Protein AF-A0AAD2DGX7-F1 (afdb_monomer)

InterPro domains:
  IPR007159 SpoVT-AbrB domain [PS51740] (5-56)
  IPR037914 SpoVT-AbrB domain superfamily [SSF89447] (1-59)
  IPR052731 Bacillus subtilis Transition State Regulators [PTHR36432] (1-61)

Solvent-accessible surface area (backbone atoms only — not comparable to full-atom values): 6257 Å² total; per-residue (Å²): 136,90,83,74,81,79,91,75,75,67,46,100,86,70,54,71,84,80,54,68,72,58,31,59,75,68,67,52,48,72,64,53,101,88,44,82,41,58,56,66,41,79,45,79,55,91,94,42,82,46,78,42,81,58,65,81,32,13,72,84,78,62,46,78,54,98,60,59,45,76,55,95,91,38,40,36,26,63,67,61,52,52,51,51,52,52,50,52,55,51,55,64,59,70,77,106

Structure (mmCIF, N/CA/C/O backbone):
data_AF-A0AAD2DGX7-F1
#
_entry.id   AF-A0AAD2DGX7-F1
#
loop_
_atom_site.group_PDB
_atom_site.id
_atom_site.type_symbol
_atom_site.label_atom_id
_atom_site.label_alt_id
_atom_site.label_comp_id
_atom_site.label_asym_id
_atom_site.label_entity_id
_atom_site.label_seq_id
_atom_site.pdbx_PDB_ins_code
_atom_site.Cartn_x
_atom_site.Cartn_y
_atom_site.Cartn_z
_atom_site.occupancy
_atom_site.B_iso_or_equiv
_atom_site.auth_seq_id
_atom_site.auth_comp_id
_atom_site.auth_asym_id
_atom_site.auth_atom_id
_atom_site.pdbx_PDB_model_num
ATOM 1 N N . MET A 1 1 ? -9.901 7.372 -21.858 1.00 37.69 1 MET A N 1
ATOM 2 C CA . MET A 1 1 ? -9.110 6.236 -21.335 1.00 37.69 1 MET A CA 1
ATOM 3 C C . MET A 1 1 ? -7.759 6.256 -22.023 1.00 37.69 1 MET A C 1
ATOM 5 O O . MET A 1 1 ? -7.728 6.107 -23.233 1.00 37.69 1 MET A O 1
ATOM 9 N N . ILE A 1 2 ? -6.665 6.492 -21.298 1.00 39.94 2 ILE A N 1
ATOM 10 C CA . ILE A 1 2 ? -5.318 6.246 -21.832 1.00 39.94 2 ILE A CA 1
ATOM 11 C C . ILE A 1 2 ? -4.887 4.904 -21.242 1.00 39.94 2 ILE A C 1
ATOM 13 O O . ILE A 1 2 ? -4.344 4.849 -20.146 1.00 39.94 2 ILE A O 1
ATOM 17 N N . SER A 1 3 ? -5.222 3.817 -21.935 1.00 51.88 3 SER A N 1
ATOM 18 C CA . SER A 1 3 ? -4.775 2.453 -21.621 1.00 51.88 3 SER A CA 1
ATOM 19 C C . SER A 1 3 ? -3.536 2.094 -22.446 1.00 51.88 3 SER A C 1
ATOM 21 O O . SER A 1 3 ? -3.443 1.007 -23.009 1.00 51.88 3 SER A O 1
ATOM 23 N N . ALA A 1 4 ? -2.602 3.033 -22.593 1.00 54.28 4 ALA A N 1
ATOM 24 C CA . ALA A 1 4 ? -1.323 2.738 -23.216 1.00 54.28 4 ALA A CA 1
ATOM 25 C C . ALA A 1 4 ? -0.404 2.173 -22.130 1.00 54.28 4 ALA A C 1
ATOM 27 O O . ALA A 1 4 ? 0.129 2.920 -21.307 1.00 54.28 4 ALA A O 1
ATOM 28 N N . GLY A 1 5 ? -0.273 0.846 -22.089 1.00 68.94 5 GLY A N 1
ATOM 29 C CA . GLY A 1 5 ? 0.765 0.194 -21.298 1.00 68.94 5 GLY A CA 1
ATOM 30 C C . GLY A 1 5 ? 2.136 0.732 -21.709 1.00 68.94 5 GLY A C 1
ATOM 31 O O . GLY A 1 5 ? 2.403 0.942 -22.892 1.00 68.94 5 GLY A O 1
ATOM 32 N N . ILE A 1 6 ? 2.996 1.005 -20.732 1.00 80.50 6 ILE A N 1
ATOM 33 C CA . ILE A 1 6 ? 4.356 1.490 -20.979 1.00 80.50 6 ILE A CA 1
ATOM 34 C C . ILE A 1 6 ? 5.299 0.301 -20.836 1.00 80.50 6 ILE A C 1
ATOM 36 O O . ILE A 1 6 ? 5.348 -0.325 -19.780 1.00 80.50 6 ILE A O 1
ATOM 40 N N . LEU A 1 7 ? 6.073 0.016 -21.882 1.00 83.81 7 LEU A N 1
ATOM 41 C CA . LEU A 1 7 ? 7.125 -0.993 -21.819 1.00 83.81 7 LEU A CA 1
ATOM 42 C C . LEU A 1 7 ? 8.318 -0.445 -21.029 1.00 83.81 7 LEU A C 1
ATOM 44 O O . LEU A 1 7 ? 8.796 0.666 -21.277 1.00 83.81 7 LEU A O 1
ATOM 48 N N . ARG A 1 8 ? 8.798 -1.226 -20.061 1.00 86.38 8 ARG A N 1
ATOM 49 C CA . ARG A 1 8 ? 9.997 -0.931 -19.277 1.00 86.38 8 ARG A CA 1
ATOM 50 C C . ARG A 1 8 ? 10.812 -2.199 -19.109 1.00 86.38 8 ARG A C 1
ATOM 52 O O . ARG A 1 8 ? 10.264 -3.254 -18.811 1.00 86.38 8 ARG A O 1
ATOM 59 N N . ASN A 1 9 ? 12.121 -2.062 -19.274 1.00 88.19 9 ASN A N 1
ATOM 60 C CA . ASN A 1 9 ? 13.047 -3.140 -18.970 1.00 88.19 9 ASN A CA 1
ATOM 61 C C . ASN A 1 9 ? 13.164 -3.298 -17.454 1.00 88.19 9 ASN A C 1
ATOM 63 O O . ASN A 1 9 ? 13.132 -2.308 -16.717 1.00 88.19 9 ASN A O 1
ATOM 67 N N . LEU A 1 10 ? 13.332 -4.542 -17.017 1.00 88.12 10 LEU A N 1
ATOM 68 C CA . LEU A 1 10 ? 13.792 -4.839 -15.670 1.00 88.12 10 LEU A CA 1
ATOM 69 C C . LEU A 1 10 ? 15.244 -4.399 -15.530 1.00 88.12 10 LEU A C 1
ATOM 71 O O . LEU A 1 10 ? 16.036 -4.496 -16.471 1.00 88.12 10 LEU A O 1
ATOM 75 N N . ASP A 1 11 ? 15.586 -3.907 -14.348 1.00 88.44 11 ASP A N 1
ATOM 76 C CA . ASP A 1 11 ? 16.982 -3.691 -14.018 1.00 88.44 11 ASP A CA 1
ATOM 77 C C . ASP A 1 11 ? 17.687 -5.032 -13.698 1.00 88.44 11 ASP A C 1
ATOM 79 O O . ASP A 1 11 ? 17.024 -6.061 -13.535 1.00 88.44 11 ASP A O 1
ATOM 83 N N . PRO A 1 12 ? 19.027 -5.050 -13.576 1.00 92.44 12 PRO A N 1
ATOM 84 C CA . PRO 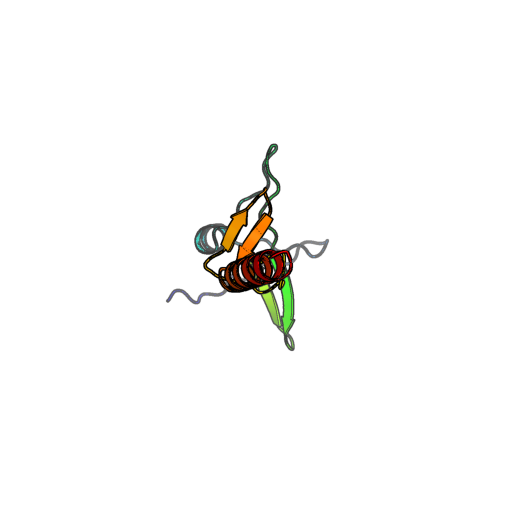A 1 12 ? 19.784 -6.276 -13.303 1.00 92.44 12 PRO A CA 1
ATOM 85 C C . PRO A 1 12 ? 19.448 -6.991 -11.983 1.00 92.44 12 PRO A C 1
ATOM 87 O O . PRO A 1 12 ? 19.887 -8.117 -11.779 1.00 92.44 12 PRO A O 1
ATOM 90 N N . VAL A 1 13 ? 18.713 -6.344 -11.075 1.00 92.75 13 VAL A N 1
ATOM 91 C CA . VAL A 1 13 ? 18.360 -6.859 -9.741 1.00 92.75 13 VAL A CA 1
ATOM 92 C C . VAL A 1 13 ? 16.852 -7.161 -9.649 1.00 92.75 13 VAL A C 1
ATOM 94 O O . VAL A 1 13 ? 16.365 -7.588 -8.607 1.00 92.75 13 VAL A O 1
ATOM 97 N N . GLY A 1 14 ? 16.094 -6.971 -10.736 1.00 87.62 14 GLY A N 1
ATOM 98 C CA . GLY A 1 14 ? 14.657 -7.246 -10.802 1.00 87.62 14 GLY A CA 1
ATOM 99 C C . GLY A 1 14 ? 13.750 -6.099 -10.343 1.00 87.62 14 GLY A C 1
ATOM 100 O O . GLY A 1 14 ? 12.567 -6.317 -10.091 1.00 87.62 14 GLY A O 1
ATOM 101 N N . ARG A 1 15 ? 14.257 -4.867 -10.236 1.00 90.31 15 ARG A N 1
ATOM 102 C CA . ARG A 1 15 ? 13.436 -3.676 -9.965 1.00 90.31 15 ARG A CA 1
ATOM 103 C C . ARG A 1 15 ? 12.784 -3.171 -11.253 1.00 90.31 15 ARG A C 1
ATOM 105 O O . ARG A 1 15 ? 13.398 -3.153 -12.320 1.00 90.31 15 ARG A O 1
ATOM 112 N N . ILE A 1 16 ? 11.554 -2.676 -11.125 1.00 90.44 16 ILE A N 1
ATOM 113 C CA . ILE A 1 16 ? 10.813 -1.976 -12.180 1.00 90.44 16 ILE A CA 1
ATOM 114 C C . ILE A 1 16 ? 10.452 -0.563 -11.716 1.00 90.44 16 ILE A C 1
ATOM 116 O O . ILE A 1 16 ? 10.142 -0.332 -10.548 1.00 90.44 16 ILE A O 1
ATOM 120 N N . VAL A 1 17 ? 10.497 0.404 -12.632 1.00 89.06 17 VAL A N 1
ATOM 121 C CA . VAL A 1 17 ? 10.163 1.802 -12.332 1.00 89.06 17 VAL A CA 1
ATOM 122 C C . VAL A 1 17 ? 8.694 2.065 -12.641 1.00 89.06 17 VAL A C 1
ATOM 124 O O . VAL A 1 17 ? 8.281 1.951 -13.795 1.00 89.06 17 VAL A O 1
ATOM 127 N N . ILE A 1 18 ? 7.927 2.503 -11.637 1.00 90.06 18 ILE A N 1
ATOM 128 C CA . ILE A 1 18 ? 6.559 3.003 -11.831 1.00 90.06 18 ILE A CA 1
ATOM 129 C C . ILE A 1 18 ? 6.627 4.455 -12.350 1.00 90.06 18 ILE A C 1
ATOM 131 O O . ILE A 1 18 ? 7.153 5.338 -11.656 1.00 90.06 18 ILE A O 1
ATOM 135 N N . PRO A 1 19 ? 6.101 4.742 -13.556 1.00 89.50 19 PRO A N 1
ATOM 136 C CA . PRO A 1 19 ? 6.101 6.084 -14.132 1.00 89.50 19 PRO A CA 1
ATOM 137 C C . PRO A 1 19 ? 5.437 7.138 -13.232 1.00 89.50 19 PRO A C 1
ATOM 139 O O . PRO A 1 19 ? 4.483 6.852 -12.507 1.00 89.50 19 PRO A O 1
ATOM 142 N N . LYS A 1 20 ? 5.930 8.385 -13.295 1.00 88.88 20 LYS A N 1
ATOM 143 C CA . LYS A 1 20 ? 5.492 9.497 -12.426 1.00 88.88 20 LYS A CA 1
ATOM 144 C C . LYS A 1 20 ? 3.976 9.732 -12.471 1.00 88.88 20 LYS A C 1
ATOM 146 O O . LYS A 1 20 ? 3.350 9.825 -11.424 1.00 88.88 20 LYS A O 1
ATOM 151 N N . ASN A 1 21 ? 3.385 9.740 -13.663 1.00 88.12 21 ASN A N 1
ATOM 152 C CA . ASN A 1 21 ? 1.944 9.925 -13.857 1.00 88.12 21 ASN A CA 1
ATOM 153 C C . ASN A 1 21 ? 1.104 8.844 -13.151 1.00 88.12 21 ASN A C 1
ATOM 155 O O . ASN A 1 21 ? 0.054 9.145 -12.592 1.00 88.12 21 ASN A O 1
ATOM 159 N N . MET A 1 22 ? 1.570 7.591 -13.142 1.00 89.12 22 MET A N 1
ATOM 160 C CA . MET A 1 22 ? 0.884 6.495 -12.450 1.00 89.12 22 MET A CA 1
ATOM 161 C C . MET A 1 22 ? 1.041 6.608 -10.931 1.00 89.12 22 MET A C 1
ATOM 163 O O . MET A 1 22 ? 0.078 6.377 -10.200 1.00 89.12 22 MET A O 1
ATOM 167 N N . ARG A 1 23 ? 2.226 7.016 -10.451 1.00 89.81 23 ARG A N 1
ATOM 168 C CA . ARG A 1 23 ? 2.457 7.292 -9.023 1.00 89.81 23 ARG A CA 1
ATOM 169 C C . ARG A 1 23 ? 1.532 8.392 -8.506 1.00 89.81 23 ARG A C 1
ATOM 171 O O . ARG A 1 23 ? 0.917 8.213 -7.458 1.00 89.81 23 ARG A O 1
ATOM 178 N N . GLU A 1 24 ? 1.374 9.481 -9.255 1.00 88.25 24 GLU A N 1
ATOM 179 C CA . GLU A 1 24 ? 0.466 10.583 -8.910 1.00 88.25 24 GLU A CA 1
ATOM 180 C C . GLU A 1 24 ? -1.001 10.134 -8.899 1.00 88.25 24 GLU A C 1
ATOM 182 O O . GLU A 1 24 ? -1.710 10.387 -7.923 1.00 88.25 24 GLU A O 1
ATOM 187 N N . ALA A 1 25 ? -1.437 9.393 -9.924 1.00 87.31 25 ALA A N 1
ATOM 188 C CA . ALA A 1 25 ? -2.802 8.871 -10.010 1.00 87.31 25 ALA A CA 1
ATOM 189 C C . ALA A 1 25 ? -3.160 7.944 -8.831 1.00 87.31 25 ALA A C 1
ATOM 191 O O . ALA A 1 25 ? -4.255 8.033 -8.277 1.00 87.31 25 ALA A O 1
ATOM 192 N N . LEU A 1 26 ? -2.220 7.095 -8.402 1.00 86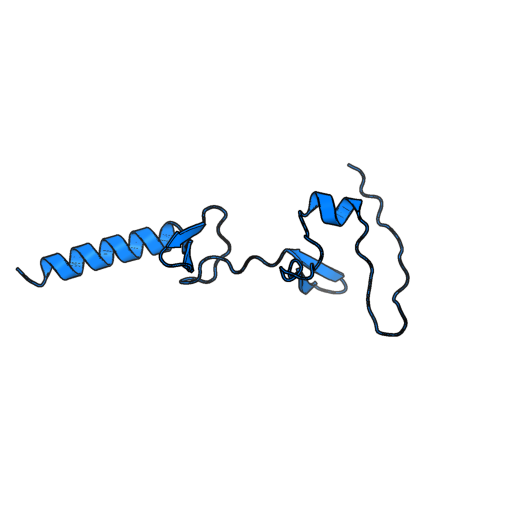.81 26 LEU A N 1
ATOM 193 C CA . LEU A 1 26 ? -2.385 6.181 -7.264 1.00 86.81 26 LEU A CA 1
ATOM 194 C C . LEU A 1 26 ? -2.036 6.820 -5.908 1.00 86.81 26 LEU A C 1
ATOM 196 O O . LEU A 1 26 ? -2.154 6.172 -4.864 1.00 86.81 26 LEU A O 1
ATOM 200 N N . LYS A 1 27 ? -1.615 8.093 -5.895 1.00 88.25 27 LYS A N 1
ATOM 201 C CA . LYS A 1 27 ? -1.139 8.805 -4.698 1.00 88.25 27 LYS A CA 1
ATOM 202 C C . LYS A 1 27 ? -0.064 8.001 -3.953 1.00 88.25 27 LYS A C 1
ATOM 204 O O . LYS A 1 27 ? -0.151 7.830 -2.730 1.00 88.25 27 LYS A O 1
ATOM 209 N N . LEU A 1 28 ? 0.892 7.447 -4.697 1.00 89.44 28 LEU A N 1
ATOM 210 C CA . LEU A 1 28 ? 2.083 6.802 -4.155 1.00 89.44 28 LEU A CA 1
ATOM 211 C C . LEU A 1 28 ? 3.103 7.892 -3.829 1.00 89.44 28 LEU A C 1
ATOM 213 O O . LEU A 1 28 ? 3.553 8.618 -4.712 1.00 89.44 28 LEU A O 1
ATOM 217 N N . LYS A 1 29 ? 3.422 8.025 -2.545 1.00 87.25 29 LYS A N 1
ATOM 218 C CA . LYS A 1 29 ? 4.451 8.934 -2.045 1.00 87.25 29 LYS A CA 1
ATOM 219 C C . LYS A 1 29 ? 5.821 8.277 -2.153 1.00 87.25 29 LYS A C 1
ATOM 221 O O . LYS A 1 29 ? 5.971 7.109 -1.787 1.00 87.25 29 LYS A O 1
ATOM 226 N N . ASP A 1 30 ? 6.799 9.048 -2.607 1.00 86.38 30 ASP A N 1
ATOM 227 C CA . ASP A 1 30 ? 8.200 8.645 -2.570 1.00 86.38 30 ASP A CA 1
ATOM 228 C C . ASP A 1 30 ? 8.701 8.603 -1.121 1.00 86.38 30 ASP A C 1
ATOM 230 O O . ASP A 1 30 ? 8.163 9.282 -0.243 1.00 86.38 30 ASP A O 1
ATOM 234 N N . GLN A 1 31 ? 9.730 7.794 -0.872 1.00 86.00 31 GLN A N 1
ATOM 235 C CA . GLN A 1 31 ? 10.429 7.804 0.408 1.00 86.00 31 GLN A CA 1
ATOM 236 C C . GLN A 1 31 ? 11.140 9.146 0.590 1.00 86.00 31 GLN A C 1
ATOM 238 O O . GLN A 1 31 ? 11.846 9.608 -0.307 1.00 86.00 31 GLN A O 1
ATOM 243 N N . THR A 1 32 ? 10.978 9.752 1.761 1.00 85.81 32 THR A N 1
ATOM 244 C CA . THR A 1 32 ? 11.697 10.965 2.156 1.00 85.81 32 THR A CA 1
ATOM 245 C C . THR A 1 32 ? 12.624 10.654 3.332 1.00 85.81 32 THR A C 1
ATOM 247 O O . THR A 1 32 ? 12.576 9.569 3.911 1.00 85.81 32 THR A O 1
ATOM 250 N N . SER A 1 33 ? 13.482 11.604 3.711 1.00 81.75 33 SER A N 1
ATOM 251 C CA . SER A 1 33 ? 14.353 11.449 4.887 1.00 81.75 33 SER A CA 1
ATOM 252 C C . SER A 1 33 ? 13.574 11.342 6.203 1.00 81.75 33 SER A C 1
ATOM 254 O O . SER A 1 33 ? 14.126 10.894 7.202 1.00 81.75 33 SER A O 1
ATOM 256 N N . THR A 1 34 ? 12.314 11.784 6.214 1.00 75.00 34 THR A N 1
ATOM 257 C CA . THR A 1 34 ? 11.470 11.876 7.412 1.00 75.00 34 THR A CA 1
ATOM 258 C C . THR A 1 34 ? 10.315 10.880 7.409 1.00 75.00 34 THR A C 1
ATOM 260 O O . THR A 1 34 ? 9.803 10.555 8.475 1.00 75.00 34 THR A O 1
ATOM 263 N N . GLU A 1 35 ? 9.892 10.391 6.240 1.00 75.31 35 GLU A N 1
ATOM 264 C CA . GLU A 1 35 ? 8.747 9.492 6.092 1.00 75.31 35 GLU A CA 1
ATOM 265 C C . GLU A 1 35 ? 9.072 8.320 5.151 1.00 75.31 35 GLU A C 1
ATOM 267 O O . GLU A 1 35 ? 9.656 8.521 4.079 1.00 75.31 35 GLU A O 1
ATOM 272 N N . PRO A 1 36 ? 8.662 7.086 5.498 1.00 81.38 36 PRO A N 1
ATOM 273 C CA . PRO A 1 36 ? 8.774 5.962 4.583 1.00 81.38 36 PRO A CA 1
ATOM 274 C C . PRO A 1 36 ? 7.904 6.187 3.338 1.0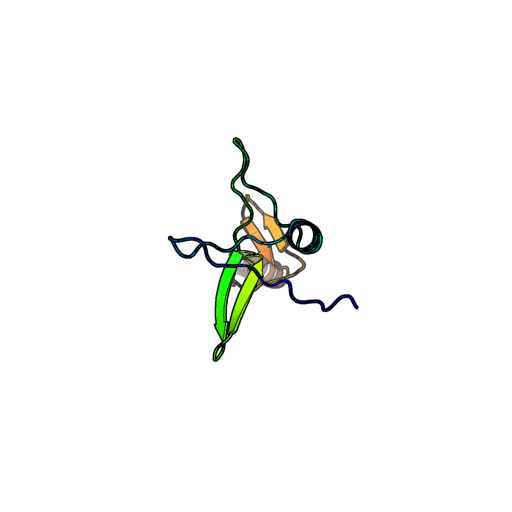0 81.38 36 PRO A C 1
ATOM 276 O O . PRO A 1 36 ? 6.844 6.814 3.391 1.00 81.38 36 PRO A O 1
ATOM 279 N N . GLY A 1 37 ? 8.351 5.642 2.205 1.00 84.31 37 GLY A N 1
ATOM 280 C CA . GLY A 1 37 ? 7.580 5.666 0.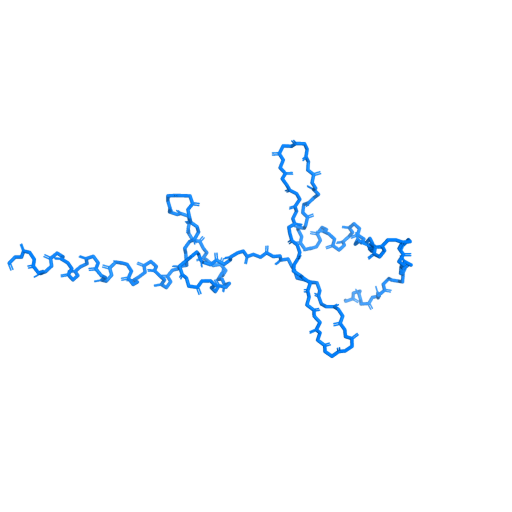965 1.00 84.31 37 GLY A CA 1
ATOM 281 C C . GLY A 1 37 ? 6.286 4.859 1.076 1.00 84.31 37 GLY A C 1
ATOM 282 O O . GLY A 1 37 ? 6.084 4.069 2.000 1.00 84.31 37 GLY A O 1
ATOM 283 N N . SER A 1 38 ? 5.389 5.040 0.110 1.00 85.69 38 SER A N 1
ATOM 284 C CA . SER A 1 38 ? 4.176 4.224 0.037 1.00 85.69 38 SER A CA 1
ATOM 285 C C . SER A 1 38 ? 4.514 2.755 -0.189 1.00 85.69 38 SER A C 1
ATOM 287 O O . SER A 1 38 ? 5.260 2.414 -1.103 1.00 85.69 38 SER A O 1
ATOM 289 N N . ILE A 1 39 ? 3.917 1.891 0.627 1.00 87.38 39 ILE A N 1
ATOM 290 C CA . ILE A 1 39 ? 4.032 0.444 0.481 1.00 87.38 39 ILE A CA 1
ATOM 291 C C . ILE A 1 39 ? 3.090 -0.003 -0.643 1.00 87.38 39 ILE A C 1
ATOM 293 O O . ILE A 1 39 ? 1.964 0.488 -0.771 1.00 87.38 39 ILE A O 1
ATOM 297 N N . VAL A 1 40 ? 3.567 -0.927 -1.468 1.00 89.94 40 VAL A N 1
ATOM 298 C CA . VAL A 1 40 ? 2.812 -1.536 -2.562 1.00 89.94 40 VAL A CA 1
ATOM 299 C C . VAL A 1 40 ? 2.763 -3.034 -2.306 1.00 89.94 40 VAL A C 1
ATOM 301 O O . VAL A 1 40 ? 3.793 -3.660 -2.069 1.00 89.94 40 VAL A O 1
ATOM 304 N N . GLU A 1 41 ? 1.563 -3.592 -2.327 1.00 89.69 41 GLU A N 1
ATOM 305 C CA . GLU A 1 41 ? 1.344 -5.029 -2.323 1.00 89.69 41 GLU A CA 1
ATOM 306 C C . GLU A 1 41 ? 1.596 -5.579 -3.728 1.00 89.69 41 GLU A C 1
ATOM 308 O O . GLU A 1 41 ? 1.126 -5.013 -4.721 1.00 89.69 41 GLU A O 1
ATOM 313 N N . ILE A 1 42 ? 2.345 -6.678 -3.795 1.00 92.25 42 ILE A N 1
ATOM 314 C CA . ILE A 1 42 ? 2.668 -7.389 -5.030 1.00 92.25 42 ILE A CA 1
ATOM 315 C C . ILE A 1 42 ? 2.028 -8.769 -4.941 1.00 92.25 42 ILE A C 1
ATOM 317 O O . ILE A 1 42 ? 2.352 -9.546 -4.043 1.00 92.25 42 ILE A O 1
ATOM 321 N N . SER A 1 43 ? 1.137 -9.075 -5.876 1.00 93.50 43 SER A N 1
ATOM 322 C CA . SER A 1 43 ? 0.441 -10.360 -5.939 1.00 93.50 43 SER A CA 1
ATOM 323 C C . SER A 1 43 ? 0.612 -10.991 -7.320 1.00 93.50 43 SER A C 1
ATOM 325 O O . SER A 1 43 ? 0.693 -10.280 -8.322 1.00 93.50 43 SER A O 1
ATOM 327 N N . LEU A 1 44 ? 0.625 -12.324 -7.377 1.00 96.25 44 LEU A N 1
ATOM 328 C CA . LEU A 1 44 ? 0.596 -13.090 -8.624 1.00 96.25 44 LEU A CA 1
ATOM 329 C C . LEU A 1 44 ? -0.833 -13.581 -8.879 1.00 96.25 44 LEU A C 1
ATOM 331 O O . LEU A 1 44 ? -1.423 -14.228 -8.012 1.00 96.25 44 LEU A O 1
ATOM 335 N N . VAL A 1 45 ? -1.380 -13.289 -10.056 1.00 95.06 45 VAL A N 1
ATOM 336 C CA . VAL A 1 45 ? -2.689 -13.792 -10.491 1.00 95.06 45 VAL A CA 1
ATOM 337 C C . VAL A 1 45 ? -2.538 -14.379 -11.887 1.00 95.06 45 VAL A C 1
ATOM 339 O O . VAL A 1 45 ? -2.382 -13.655 -12.864 1.00 95.06 45 VAL A O 1
ATOM 342 N N . GLY A 1 46 ? -2.550 -15.711 -11.977 1.00 94.44 46 GLY A N 1
ATOM 343 C CA . GLY A 1 46 ? -2.205 -16.406 -13.217 1.00 94.44 46 GLY A CA 1
ATOM 344 C C . GLY A 1 46 ? -0.763 -16.096 -13.625 1.00 94.44 46 GLY A C 1
ATOM 345 O O . GLY A 1 46 ? 0.163 -16.367 -12.864 1.00 94.44 46 GLY A O 1
ATOM 346 N N . GLU A 1 47 ? -0.593 -15.502 -14.804 1.00 92.88 47 GLU A N 1
ATOM 347 C CA . GLU A 1 47 ? 0.704 -15.061 -15.341 1.00 92.88 47 GLU A CA 1
ATOM 348 C C . GLU A 1 47 ? 0.947 -13.550 -15.153 1.00 92.88 47 GLU A C 1
ATOM 350 O O . GLU A 1 47 ? 1.935 -13.003 -15.643 1.00 92.88 47 GLU A O 1
ATOM 355 N N . GLU A 1 48 ? 0.060 -12.855 -14.435 1.00 91.38 48 GLU A N 1
ATOM 356 C CA . GLU A 1 48 ? 0.120 -11.408 -14.242 1.00 91.38 48 GLU A CA 1
ATOM 357 C C . GLU A 1 48 ? 0.643 -11.036 -12.848 1.00 91.38 48 GLU A C 1
ATOM 359 O O . GLU A 1 48 ? 0.257 -11.620 -11.831 1.00 91.38 48 GLU A O 1
ATOM 364 N N . ILE A 1 49 ? 1.485 -9.998 -12.790 1.00 91.12 49 ILE A N 1
ATOM 365 C CA . ILE A 1 49 ? 1.862 -9.331 -11.538 1.00 91.12 49 ILE A CA 1
ATOM 366 C C . ILE A 1 49 ? 0.908 -8.159 -11.319 1.00 91.12 49 ILE A C 1
ATOM 368 O O . ILE A 1 49 ? 0.888 -7.204 -12.098 1.00 91.12 49 ILE A O 1
ATOM 372 N N . ILE A 1 50 ? 0.157 -8.203 -10.220 1.00 91.06 50 ILE A N 1
ATOM 373 C CA . ILE A 1 50 ? -0.737 -7.123 -9.810 1.00 91.06 50 ILE A CA 1
ATOM 374 C C . ILE A 1 50 ? -0.065 -6.313 -8.704 1.00 91.06 50 ILE A C 1
ATOM 376 O O . ILE A 1 50 ? 0.340 -6.852 -7.675 1.00 91.06 50 ILE A O 1
ATOM 380 N N . LEU A 1 51 ? 0.017 -5.000 -8.918 1.00 90.25 51 LEU A N 1
ATOM 381 C CA . LEU A 1 51 ? 0.506 -4.033 -7.940 1.00 90.25 51 LEU A CA 1
ATOM 382 C C . LEU A 1 51 ? -0.675 -3.253 -7.359 1.00 90.25 51 LEU A C 1
ATOM 384 O O . LEU A 1 51 ? -1.412 -2.601 -8.103 1.00 90.25 51 LEU A O 1
ATOM 388 N N . LYS A 1 52 ? -0.842 -3.276 -6.035 1.00 87.75 52 LYS A N 1
ATOM 389 C CA . LYS A 1 52 ? -1.879 -2.511 -5.324 1.00 87.75 52 LYS A CA 1
ATOM 390 C C . LYS A 1 52 ? -1.254 -1.611 -4.273 1.00 87.75 52 LYS A C 1
ATOM 392 O O . LYS A 1 52 ? -0.288 -1.982 -3.618 1.00 87.75 52 LYS A O 1
ATOM 397 N N . LYS A 1 53 ? -1.803 -0.410 -4.081 1.00 86.12 53 LYS A N 1
ATOM 398 C CA . LYS A 1 53 ? -1.391 0.438 -2.957 1.00 86.12 53 LYS A CA 1
ATOM 399 C C . LYS A 1 53 ? -1.758 -0.277 -1.661 1.00 86.12 53 LYS A C 1
ATOM 401 O O . LYS A 1 53 ? -2.937 -0.512 -1.424 1.00 86.12 53 LYS A O 1
ATOM 406 N N . TYR A 1 54 ? -0.764 -0.571 -0.830 1.00 84.12 54 TYR A N 1
ATOM 407 C CA . TYR A 1 54 ? -1.014 -1.231 0.439 1.00 84.12 54 TYR A CA 1
ATOM 408 C C . TYR A 1 54 ? -1.755 -0.280 1.376 1.00 84.12 54 TYR A C 1
ATOM 410 O O . TYR A 1 54 ? -1.295 0.833 1.661 1.00 84.12 54 TYR A O 1
ATOM 418 N N . ASN A 1 55 ? -2.905 -0.728 1.861 1.00 76.00 55 ASN A N 1
ATOM 419 C CA . ASN A 1 55 ? -3.647 -0.060 2.910 1.00 76.00 55 ASN A CA 1
ATOM 420 C C . ASN A 1 55 ? -3.870 -1.082 4.029 1.00 76.00 55 ASN A C 1
ATOM 422 O O . ASN A 1 55 ? -4.609 -2.035 3.807 1.00 76.00 55 ASN A O 1
ATOM 426 N N . PRO A 1 56 ? -3.294 -0.906 5.233 1.00 69.06 56 PRO A N 1
ATOM 427 C CA . PRO A 1 56 ? -3.365 -1.906 6.308 1.00 69.06 56 PRO A CA 1
ATOM 428 C C . PRO A 1 56 ? -4.780 -2.158 6.872 1.00 69.06 56 PRO A C 1
ATOM 430 O O . PRO A 1 56 ? -4.929 -2.857 7.871 1.00 69.06 56 PRO A O 1
ATOM 433 N N . GLY A 1 57 ? -5.824 -1.611 6.241 1.00 81.44 57 GLY A N 1
ATOM 434 C CA . GLY A 1 57 ? -7.215 -1.825 6.610 1.00 81.44 57 GLY A CA 1
ATOM 435 C C . GLY A 1 57 ? -7.518 -1.427 8.054 1.00 81.44 57 GLY A C 1
ATOM 436 O O . GLY A 1 57 ? -6.827 -0.621 8.680 1.00 81.44 57 GLY A O 1
ATOM 437 N N . CYS A 1 58 ? -8.602 -1.982 8.580 1.00 83.06 58 CYS A N 1
ATOM 438 C CA . CYS A 1 58 ? -8.939 -1.886 9.993 1.00 83.06 58 CYS A CA 1
ATOM 439 C C . CYS A 1 58 ? -8.024 -2.794 10.822 1.00 83.06 58 CYS A C 1
ATOM 441 O O . CYS A 1 58 ? -8.033 -4.002 10.621 1.00 83.06 58 CYS A O 1
ATOM 443 N N . ALA A 1 59 ? -7.356 -2.263 11.843 1.00 85.19 59 ALA A N 1
ATOM 444 C CA . ALA A 1 59 ? -6.464 -3.027 12.716 1.00 85.19 59 ALA A CA 1
ATOM 445 C C . ALA A 1 59 ? -7.143 -4.188 13.470 1.00 85.19 59 ALA A C 1
ATOM 447 O O . ALA A 1 59 ? -6.465 -5.105 13.917 1.00 85.19 59 ALA A O 1
ATOM 448 N N . CYS A 1 60 ? -8.470 -4.149 13.632 1.00 85.62 60 CYS A N 1
ATOM 449 C CA . CYS A 1 60 ? -9.224 -5.200 14.321 1.00 85.62 60 CYS A CA 1
ATOM 450 C C . CYS A 1 60 ? -9.629 -6.369 13.409 1.00 85.62 60 CYS A C 1
ATOM 452 O O . CYS A 1 60 ? -9.476 -7.521 13.793 1.00 85.62 60 CYS A O 1
ATOM 454 N N . CYS A 1 61 ? -10.188 -6.089 12.225 1.00 86.19 61 CYS A N 1
ATOM 455 C CA . CYS A 1 61 ? -10.707 -7.127 11.325 1.00 86.19 61 CYS A CA 1
ATOM 456 C C . CYS A 1 61 ? -9.875 -7.327 10.052 1.00 86.19 61 CYS A C 1
ATOM 458 O O . CYS A 1 61 ? -10.238 -8.165 9.231 1.00 86.19 61 CYS A O 1
ATOM 460 N N . TYR A 1 62 ? -8.806 -6.546 9.871 1.00 79.81 62 TYR A N 1
ATOM 461 C CA . TYR A 1 62 ? -7.876 -6.556 8.733 1.00 79.81 62 TYR A CA 1
ATOM 462 C C . TYR A 1 62 ? -8.523 -6.368 7.358 1.00 79.81 62 TYR A C 1
ATOM 464 O O . TYR A 1 62 ? -7.890 -6.572 6.328 1.00 79.81 62 TYR A O 1
ATOM 472 N N . LYS A 1 63 ? -9.793 -5.957 7.322 1.00 80.62 63 LYS A N 1
ATOM 473 C CA . LYS A 1 63 ? -10.490 -5.642 6.079 1.00 80.62 63 LYS A CA 1
ATOM 474 C C . LYS A 1 63 ? -10.149 -4.227 5.650 1.00 80.62 63 LYS A C 1
ATOM 476 O O . LYS A 1 63 ? -10.158 -3.302 6.469 1.00 80.62 63 LYS A O 1
ATOM 481 N N . GLU A 1 64 ? -9.895 -4.071 4.359 1.00 71.62 64 GLU A N 1
ATOM 482 C CA . GLU A 1 64 ? -9.883 -2.767 3.716 1.00 71.62 64 GLU A CA 1
ATOM 483 C C . GLU A 1 64 ? -11.283 -2.153 3.840 1.00 71.62 64 GLU A C 1
ATOM 485 O O . GLU A 1 64 ? -12.287 -2.760 3.464 1.00 71.62 64 GLU A O 1
ATOM 490 N N . ASP A 1 65 ? -11.355 -0.967 4.432 1.00 72.44 65 ASP A N 1
ATOM 491 C CA . ASP A 1 65 ? -12.575 -0.174 4.532 1.00 72.44 65 ASP A CA 1
ATOM 492 C C . ASP A 1 65 ? -12.217 1.252 4.111 1.00 72.44 65 ASP A C 1
ATOM 494 O O . ASP A 1 65 ? -11.147 1.764 4.454 1.00 72.44 65 ASP A O 1
ATOM 498 N N . GLU A 1 66 ? -13.091 1.893 3.345 1.00 65.19 66 GLU A N 1
ATOM 499 C CA . GLU A 1 66 ? -12.894 3.273 2.899 1.00 65.19 66 GLU A CA 1
ATOM 500 C C . GLU A 1 66 ? -13.023 4.264 4.065 1.00 65.19 66 GLU A C 1
ATOM 502 O O . GLU A 1 66 ? -12.460 5.358 4.018 1.00 65.19 66 GLU A O 1
ATOM 507 N N . LYS A 1 67 ? -13.748 3.887 5.130 1.00 75.50 67 LYS A N 1
ATOM 508 C CA . LYS A 1 67 ? -14.002 4.735 6.301 1.00 75.50 67 LYS A CA 1
ATOM 509 C C . LYS A 1 67 ? -13.351 4.149 7.547 1.00 75.50 67 LYS A C 1
ATOM 511 O O . LYS A 1 67 ? -14.014 3.568 8.410 1.00 75.50 67 LYS A O 1
ATOM 516 N N . LEU A 1 68 ? -12.039 4.343 7.630 1.00 84.25 68 LEU A N 1
ATOM 517 C CA . LEU A 1 68 ? -11.261 4.093 8.837 1.00 84.25 68 LEU A CA 1
ATOM 518 C C . LEU A 1 68 ? -11.243 5.345 9.713 1.00 84.25 68 LEU A C 1
ATOM 520 O O . LEU A 1 68 ? -10.921 6.438 9.250 1.00 84.25 68 LEU A O 1
ATOM 524 N N . THR A 1 69 ? -11.563 5.164 10.986 1.00 84.69 69 THR A N 1
ATOM 525 C CA . THR A 1 69 ? -11.440 6.178 12.028 1.00 84.69 69 THR A CA 1
ATOM 526 C C . THR A 1 69 ? -10.221 5.851 12.873 1.00 84.69 69 THR A C 1
ATOM 528 O O . THR A 1 69 ? -9.998 4.695 13.229 1.00 84.69 69 THR A O 1
ATOM 531 N N . GLU A 1 70 ? -9.417 6.858 13.185 1.00 86.19 70 GLU A N 1
ATOM 532 C CA . GLU A 1 70 ? -8.261 6.689 14.056 1.00 86.19 70 GLU A CA 1
ATOM 533 C C . GLU A 1 70 ? -8.673 6.844 15.523 1.00 86.19 70 GLU A C 1
ATOM 535 O O . GLU A 1 70 ? -9.264 7.851 15.911 1.00 86.19 70 GLU A O 1
ATOM 540 N N . VAL A 1 71 ? -8.377 5.828 16.331 1.00 85.12 71 VAL A N 1
ATOM 541 C CA . VAL A 1 71 ? -8.623 5.793 17.775 1.00 85.12 71 VAL A CA 1
ATOM 542 C C . VAL A 1 71 ? -7.337 5.323 18.443 1.00 85.12 71 VAL A C 1
ATOM 544 O O . VAL A 1 71 ? -6.863 4.231 18.151 1.00 85.12 71 VAL A O 1
ATOM 547 N N . LEU A 1 72 ? -6.754 6.143 19.325 1.00 85.62 72 LEU A N 1
ATOM 548 C CA . LEU A 1 72 ? -5.496 5.828 20.030 1.00 85.62 72 LEU A CA 1
ATOM 549 C C . LEU A 1 72 ? -4.321 5.474 19.088 1.00 85.62 72 LEU A C 1
ATOM 551 O O . LEU A 1 72 ? -3.512 4.606 19.400 1.00 85.62 72 LEU A O 1
ATOM 555 N N . GLY A 1 73 ? -4.238 6.112 17.916 1.00 82.00 73 GLY A N 1
ATOM 556 C CA . GLY A 1 73 ? -3.211 5.816 16.904 1.00 82.00 73 GLY A CA 1
ATOM 557 C C . GLY A 1 73 ? -3.477 4.550 16.078 1.00 82.00 73 GLY A C 1
ATOM 558 O O . GLY A 1 73 ? -2.647 4.150 15.264 1.00 82.00 73 GLY A O 1
ATOM 559 N N . ILE A 1 74 ? -4.631 3.905 16.271 1.00 84.69 74 ILE A N 1
ATOM 560 C CA . ILE A 1 74 ? -5.030 2.683 15.576 1.00 84.69 74 ILE A CA 1
ATOM 561 C C . ILE A 1 74 ? -6.181 3.006 14.623 1.00 84.69 74 ILE A C 1
ATOM 563 O O . ILE A 1 74 ? -7.186 3.599 15.012 1.00 84.69 74 ILE A O 1
ATOM 567 N N . LYS A 1 75 ? -6.066 2.586 13.360 1.00 87.12 75 LYS A N 1
ATOM 568 C CA . LYS A 1 75 ? -7.140 2.733 12.369 1.00 87.12 75 LYS A CA 1
ATOM 569 C C . LYS A 1 75 ? -8.168 1.617 12.522 1.00 87.12 75 LYS A C 1
ATOM 571 O O . LYS A 1 75 ? -7.832 0.444 12.385 1.00 87.12 75 LYS A O 1
ATOM 576 N N . VAL A 1 76 ? -9.426 1.972 12.756 1.00 89.88 76 VAL A N 1
ATOM 577 C CA . VAL A 1 76 ? -10.529 1.031 13.000 1.00 89.88 76 VAL A CA 1
ATOM 578 C C . VAL A 1 76 ? -11.708 1.366 12.083 1.00 89.88 76 VAL A C 1
ATOM 580 O O . VAL A 1 76 ? -12.052 2.531 11.909 1.00 89.88 76 VAL A O 1
ATOM 583 N N . CYS A 1 77 ? -12.341 0.362 11.471 1.00 91.00 77 CYS A N 1
ATOM 584 C CA . CYS A 1 77 ? -13.531 0.579 10.648 1.00 91.00 77 CYS A CA 1
ATOM 585 C C . CYS A 1 77 ? -14.792 0.770 11.499 1.00 91.00 77 CYS A C 1
ATOM 587 O O . CYS A 1 77 ? -14.898 0.293 12.632 1.00 91.00 77 CYS A O 1
ATOM 589 N N . ASN A 1 78 ? -15.809 1.394 10.904 1.00 89.44 78 ASN A N 1
ATOM 590 C CA . ASN A 1 78 ? -17.097 1.629 11.562 1.00 89.44 78 ASN A CA 1
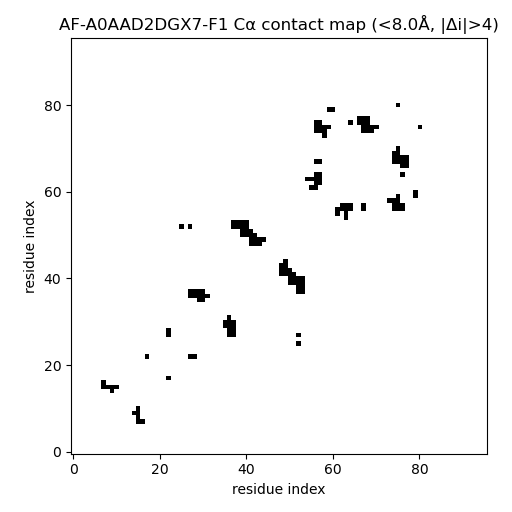ATOM 591 C C . ASN A 1 78 ? -17.786 0.348 12.061 1.00 89.44 78 ASN A C 1
ATOM 593 O O . ASN A 1 78 ? -18.519 0.396 13.047 1.00 89.44 78 ASN A O 1
ATOM 597 N N . LYS A 1 79 ? -17.572 -0.800 11.401 1.00 89.94 79 LYS A N 1
ATOM 598 C CA . LYS A 1 79 ? -18.139 -2.084 11.847 1.00 89.94 79 LYS A CA 1
ATOM 599 C C . LYS A 1 79 ? -17.566 -2.498 13.203 1.00 89.94 79 LYS A C 1
ATOM 601 O O . LYS A 1 79 ? -18.335 -2.739 14.127 1.00 89.94 79 LYS A O 1
ATOM 606 N N . CYS A 1 80 ? -16.240 -2.487 13.340 1.00 90.81 80 CYS A N 1
ATOM 607 C CA . CYS A 1 80 ? -15.575 -2.827 14.598 1.00 90.81 80 CYS A CA 1
ATOM 608 C C . CYS A 1 80 ? -15.902 -1.818 15.707 1.00 90.81 80 CYS A C 1
ATOM 610 O O . CYS A 1 80 ? -16.150 -2.225 16.836 1.00 90.81 80 CYS A O 1
ATOM 612 N N . LEU A 1 81 ? -16.002 -0.520 15.392 1.00 90.94 81 LEU A N 1
ATOM 613 C CA . LEU A 1 81 ? -16.433 0.488 16.373 1.00 90.94 81 LEU A CA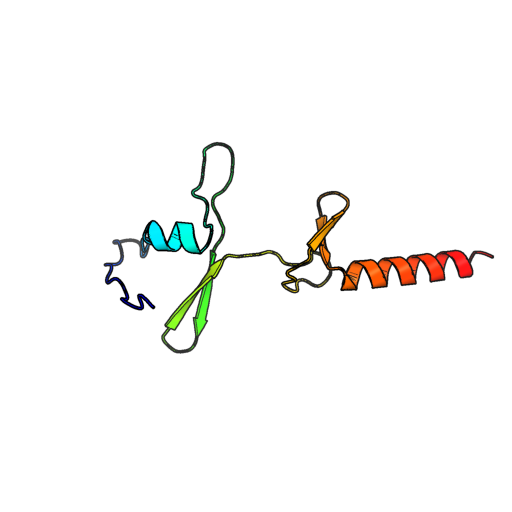 1
ATOM 614 C C . LEU A 1 81 ? -17.828 0.198 16.944 1.00 90.94 81 LEU A C 1
ATOM 616 O O . LEU A 1 81 ? -18.022 0.282 18.155 1.00 90.94 81 LEU A O 1
ATOM 620 N N . ARG A 1 82 ? -18.790 -0.193 16.097 1.00 91.06 82 ARG A N 1
ATOM 621 C CA . ARG A 1 82 ? -20.141 -0.569 16.550 1.00 91.06 82 ARG A CA 1
ATOM 622 C C . ARG A 1 82 ? -20.133 -1.816 17.430 1.00 91.06 82 ARG A C 1
ATOM 624 O O . ARG A 1 82 ? -20.888 -1.882 18.397 1.00 91.06 82 ARG A O 1
ATOM 631 N N . GLU A 1 83 ? -19.292 -2.796 17.112 1.00 91.88 83 GLU A N 1
ATOM 632 C CA . GLU A 1 83 ? -19.131 -3.996 17.940 1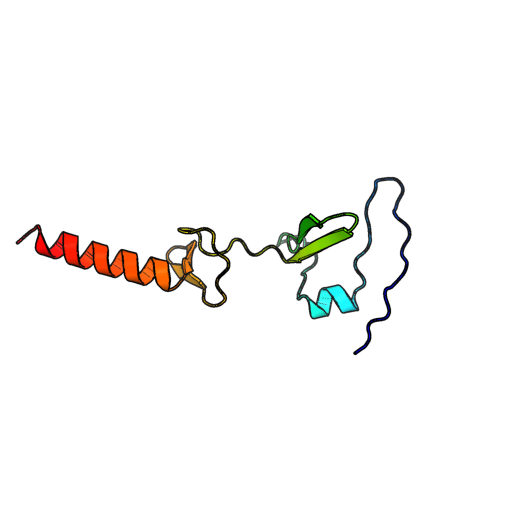.00 91.88 83 GLU A CA 1
ATOM 633 C C . GLU A 1 83 ? -18.537 -3.659 19.313 1.00 91.88 83 GLU A C 1
ATOM 635 O O . GLU A 1 83 ? -19.055 -4.131 20.327 1.00 91.88 83 GLU A O 1
ATOM 640 N N . PHE A 1 84 ? -17.528 -2.782 19.371 1.00 91.69 84 PHE A N 1
ATOM 641 C CA . PHE A 1 84 ? -16.976 -2.297 20.638 1.00 91.69 84 PHE A CA 1
ATOM 642 C C . PHE A 1 84 ? -18.007 -1.525 21.468 1.00 91.69 84 PHE A C 1
ATOM 644 O O . PHE A 1 84 ? -18.120 -1.758 22.673 1.00 91.69 84 PHE A O 1
ATOM 651 N N . GLU A 1 85 ? -18.807 -0.656 20.845 1.00 91.81 85 GLU A N 1
ATOM 652 C CA . GLU A 1 85 ? -19.884 0.067 21.531 1.00 91.81 85 GLU A CA 1
ATOM 653 C C . GLU A 1 85 ? -20.932 -0.905 22.104 1.00 91.81 85 GLU A C 1
ATOM 655 O O . GLU A 1 85 ? -21.358 -0.779 23.256 1.00 91.81 85 GLU A O 1
ATOM 660 N N . ALA A 1 86 ? -21.323 -1.917 21.324 1.00 91.50 86 ALA A N 1
ATOM 661 C CA . ALA A 1 86 ? -22.254 -2.948 21.769 1.00 91.50 86 ALA A CA 1
ATOM 662 C C . ALA A 1 86 ? -21.683 -3.784 22.928 1.00 91.50 86 ALA A C 1
ATOM 664 O O . ALA A 1 86 ? -22.410 -4.087 23.877 1.00 91.50 86 ALA A O 1
ATOM 665 N N . ALA A 1 87 ? -20.393 -4.132 22.884 1.00 90.06 87 ALA A N 1
ATOM 666 C CA . ALA A 1 87 ? -19.707 -4.840 23.963 1.00 90.06 87 ALA A CA 1
ATOM 667 C C . ALA A 1 87 ? -19.620 -3.993 25.246 1.00 90.06 87 ALA A C 1
ATOM 669 O O . ALA A 1 87 ? -19.929 -4.493 26.327 1.00 90.06 87 ALA A O 1
ATOM 670 N N . SER A 1 88 ? -19.305 -2.698 25.129 1.00 89.94 88 SER A N 1
ATOM 671 C CA . SER A 1 88 ? -19.276 -1.760 26.261 1.00 89.94 88 SER A CA 1
ATOM 672 C C . SER A 1 88 ? -20.643 -1.649 26.951 1.00 89.94 88 SER A C 1
ATOM 674 O O . SER A 1 88 ? -20.738 -1.744 28.175 1.00 89.94 88 SER A O 1
ATOM 676 N N . LYS A 1 89 ? -21.734 -1.563 26.175 1.00 89.62 89 LYS A N 1
ATOM 677 C CA . LYS A 1 89 ? -23.106 -1.551 26.716 1.00 89.62 89 LYS A CA 1
ATOM 678 C C . LYS A 1 89 ? -23.472 -2.845 27.450 1.00 89.62 89 LYS A C 1
ATOM 680 O O . LYS A 1 89 ? -24.224 -2.789 28.420 1.00 89.62 89 LYS A O 1
ATOM 685 N N . LYS A 1 90 ? -22.969 -4.002 27.001 1.00 86.06 90 LYS A N 1
ATOM 686 C CA . LYS A 1 90 ? -23.184 -5.294 27.681 1.00 86.06 90 LYS A CA 1
ATOM 687 C C . LYS A 1 90 ? -22.439 -5.364 29.014 1.00 86.06 90 LYS A C 1
ATOM 689 O O . LYS A 1 90 ? -23.044 -5.762 30.002 1.00 86.06 90 LYS A O 1
ATOM 694 N N . LEU A 1 91 ? -21.180 -4.920 29.054 1.00 79.94 91 LEU A N 1
ATOM 695 C CA . LEU A 1 91 ? -20.387 -4.855 30.289 1.00 79.94 91 LEU A CA 1
ATOM 696 C C . LEU A 1 91 ? -21.058 -3.968 31.345 1.00 79.94 91 LEU A C 1
ATOM 698 O O . LEU A 1 91 ? -21.212 -4.380 32.491 1.00 79.94 91 LEU A O 1
ATOM 702 N N . ASN A 1 92 ? -21.557 -2.798 30.942 1.00 76.56 92 ASN A N 1
ATOM 703 C CA . ASN A 1 92 ? -22.248 -1.883 31.856 1.00 76.56 92 ASN A CA 1
ATOM 704 C C . ASN A 1 92 ? -23.595 -2.423 32.367 1.00 76.56 92 ASN A C 1
ATOM 706 O O . ASN A 1 92 ? -24.059 -1.988 33.413 1.00 76.56 92 ASN A O 1
ATOM 710 N N . LYS A 1 93 ? -24.221 -3.375 31.660 1.00 70.38 93 LYS A N 1
ATOM 711 C CA . LYS A 1 93 ? -25.450 -4.054 32.108 1.00 70.38 93 LYS A CA 1
ATOM 712 C C . LYS A 1 93 ? -25.202 -5.247 33.038 1.00 70.38 93 LYS A C 1
ATOM 714 O O . LYS A 1 93 ? -26.154 -5.694 33.659 1.00 70.38 93 LYS A O 1
ATOM 719 N N . MET A 1 94 ? -23.978 -5.778 33.111 1.00 59.03 94 MET A N 1
ATOM 720 C CA . MET A 1 94 ? -23.618 -6.899 33.998 1.00 59.03 94 MET A CA 1
ATOM 721 C C . MET A 1 94 ? -23.111 -6.449 35.376 1.00 59.03 94 MET A C 1
ATOM 723 O O . MET A 1 94 ? -22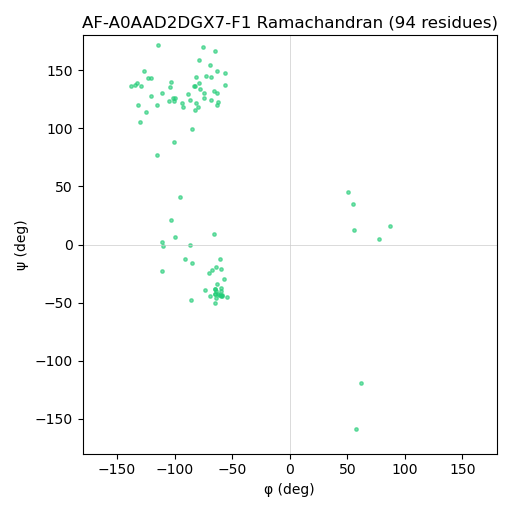.995 -7.279 36.270 1.00 59.03 94 MET A O 1
ATOM 727 N N . ASN A 1 95 ? -22.810 -5.159 35.542 1.00 56.22 95 ASN A N 1
ATOM 728 C CA . ASN A 1 95 ? -22.347 -4.559 36.799 1.00 56.22 95 ASN A CA 1
ATOM 729 C C . ASN A 1 95 ? -23.451 -3.765 37.532 1.00 56.22 95 ASN A C 1
ATOM 731 O O . ASN A 1 95 ? -23.134 -2.890 38.337 1.00 56.22 95 ASN A O 1
ATOM 735 N N . ILE A 1 96 ? -24.726 -4.045 37.236 1.00 51.44 96 ILE A N 1
ATOM 736 C CA . ILE A 1 96 ? -25.903 -3.535 37.960 1.00 51.44 96 ILE A CA 1
ATOM 737 C C . ILE A 1 96 ? -26.677 -4.728 38.508 1.00 51.44 96 ILE A C 1
ATOM 739 O O . ILE A 1 96 ? -26.904 -5.669 37.715 1.00 51.44 96 ILE A O 1
#

Sequence (96 aa):
MISAGILRNLDPVGRIVIPKNMREALKLKDQTSTEPGSIVEISLVGEEIILKKYNPGCACCYKEDEKLTEVLGIKVCNKCLREF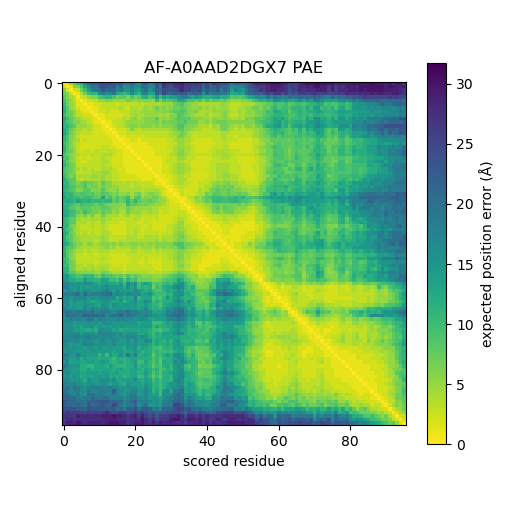EAASKKLNKMNI

Nearest PDB structures (foldseek):
  2dj7-assembly1_A  TM=5.729E-01  e=6.562E+00  Homo sapiens
  2qlz-assembly2_D  TM=2.074E-01  e=5.417E+00  unclassified
  2qlz-assembly1_A  TM=2.157E-01  e=7.457E+00  unclassified

Radius of gyration: 20.11 Å; Cα contacts (8 Å, |Δi|>4): 83; chains: 1; bounding box: 46×28×61 Å

Secondary structure (DSSP, 8-state):
----PPP-PPPTTS--PPPHHHHHHTTPPPP-SSSPPPPEEEEEETTEEEEEE-----TTT----S-EEEETTEEEEHHHHHHHHHHHHHHHHH--

pLDDT: mean 83.43, std 11.33, range [37.69, 96.25]

Foldseek 3Di:
DPPDDDDDDADPVRDDDDDPVRCVVLVWADQDPVHGTFDWDWDDDPPDTDIHGDDQDFPPPSDNDPDWDADPNGTHHPVVVVVVVVVVVVVVVVVD

Mean predicted aligned error: 9.71 Å

Organism: NCBI:txid137838